Protein AF-A0AA41T2B6-F1 (afdb_monomer)

Radius of gyration: 30.52 Å; Cα contacts (8 Å, |Δi|>4): 66; chains: 1; bounding box: 48×89×80 Å

Foldseek 3Di:
DVVCLQVLDDDQDPPDPPLVSVLVPLCSDNDPVSRDDPVRSCPRPVNVVVDPDPPPCPDPQQDPAQDVVLLVVLVVVVHHSVVCVVCSVVVPPDPSVVSSVVVVVVVVVVVVVPVPPPPDPPDPDDDDDPPPDDDDDDDDDDDDDDDDDDDDDDDDDDDDDDDDDDDDDDD

InterPro domains:
  IPR011009 Protein kinase-like domain superfamily [SSF56112] (4-138)
  IPR030616 Aurora kinase-like [PTHR24350] (2-68)

pLDDT: mean 70.47, std 22.89, range [27.95, 95.38]

Secondary structure (DSSP, 8-state):
-HHHHTTT-----TTS-HHHHHHHHHHT-SSGGGSPPHHHHHTSHHHHTT-S-----S-PPPPSS--HHHHHHHHHTT--HHHHHHHHHHT---HHHHHHHHHHHHHHHHHHT----PPPPTT---PPP--------------------PPPPPP-------PPP------

Solvent-accessible surface area (backbone atoms only — not comparable to full-atom values): 11696 Å² total; per-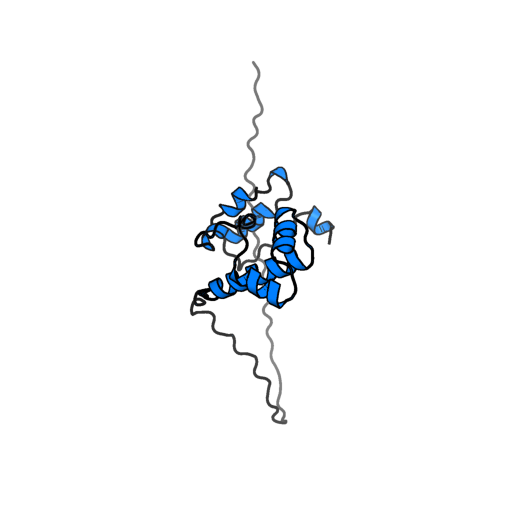residue (Å²): 116,68,76,41,63,81,63,58,70,79,81,82,64,87,86,51,54,73,55,52,49,52,50,53,54,42,66,60,41,83,50,73,89,69,32,67,50,71,72,58,51,59,69,29,71,58,52,48,72,75,48,88,74,67,73,78,71,79,66,75,71,78,67,98,62,83,56,68,70,58,44,52,52,35,45,76,72,72,37,56,61,66,59,27,51,52,26,54,76,70,68,41,82,44,74,51,28,47,51,51,53,52,50,52,50,51,55,54,45,63,70,48,68,74,64,76,72,71,78,74,75,92,79,76,75,80,74,79,73,82,74,80,77,76,86,78,84,88,81,90,83,86,87,90,84,90,86,88,85,82,87,83,85,83,83,85,83,81,82,80,82,77,81,82,85,83,82,87,81,91,132

Mean predicted aligned error: 18.74 Å

Organism: Sciurus carolinensis (NCBI:txid30640)

Structure (mmCIF, N/CA/C/O backbone):
data_AF-A0AA41T2B6-F1
#
_entry.id   AF-A0AA41T2B6-F1
#
loop_
_atom_site.group_PDB
_atom_site.id
_atom_site.type_symbol
_atom_site.label_atom_id
_atom_site.label_alt_id
_atom_site.label_comp_id
_atom_site.label_asym_id
_atom_site.label_entity_id
_atom_site.label_seq_id
_atom_site.pdbx_PDB_ins_code
_atom_site.Cartn_x
_atom_site.Cartn_y
_atom_site.Cartn_z
_atom_site.occupancy
_atom_site.B_iso_or_equiv
_atom_site.auth_seq_id
_atom_site.auth_comp_id
_atom_site.auth_asym_id
_atom_site.auth_atom_id
_atom_site.pdbx_PDB_model_num
ATOM 1 N N . MET A 1 1 ? -29.404 -5.613 7.803 1.00 63.97 1 MET A N 1
ATOM 2 C CA . MET A 1 1 ? -27.988 -5.209 7.970 1.00 63.97 1 MET A CA 1
ATOM 3 C C . MET A 1 1 ? -27.851 -3.856 8.677 1.00 63.97 1 MET A C 1
ATOM 5 O O . MET A 1 1 ? -27.347 -3.821 9.792 1.00 63.97 1 MET A O 1
ATOM 9 N N . VAL A 1 2 ? -28.414 -2.778 8.118 1.00 82.69 2 VAL A N 1
ATOM 10 C CA . VAL A 1 2 ? -28.296 -1.387 8.620 1.00 82.69 2 VAL A CA 1
ATOM 11 C C . VAL A 1 2 ? -28.690 -1.194 10.097 1.00 82.69 2 VAL A C 1
ATOM 13 O O . VAL A 1 2 ? -27.996 -0.504 10.837 1.00 82.69 2 VAL A O 1
ATOM 16 N N . ARG A 1 3 ? -29.743 -1.876 10.579 1.00 83.69 3 ARG A N 1
ATOM 17 C CA . ARG A 1 3 ? -30.206 -1.768 11.982 1.00 83.69 3 ARG A CA 1
ATOM 18 C C . ARG A 1 3 ? -29.175 -2.199 13.036 1.00 83.69 3 ARG A C 1
ATOM 20 O O . ARG A 1 3 ? -29.308 -1.804 14.188 1.00 83.69 3 ARG A O 1
ATOM 27 N N . ARG A 1 4 ? -28.199 -3.047 12.689 1.00 83.81 4 ARG A N 1
ATOM 28 C CA . ARG A 1 4 ? -27.136 -3.470 13.623 1.00 83.81 4 ARG A CA 1
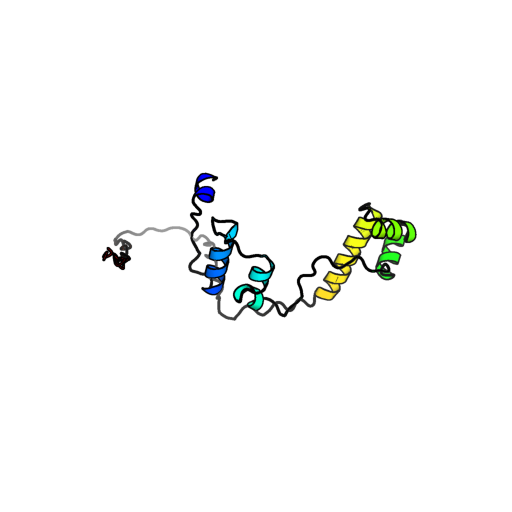ATOM 29 C C . ARG A 1 4 ? -26.015 -2.438 13.705 1.00 83.81 4 ARG A C 1
ATOM 31 O O . ARG A 1 4 ? -25.505 -2.215 14.795 1.00 83.81 4 ARG A O 1
ATOM 38 N N . ILE A 1 5 ? -25.712 -1.799 12.575 1.00 85.88 5 ILE A N 1
ATOM 39 C CA . ILE A 1 5 ? -24.697 -0.749 12.439 1.00 85.88 5 ILE A CA 1
ATOM 40 C C . ILE A 1 5 ? -25.137 0.492 13.216 1.00 85.88 5 ILE A C 1
ATOM 42 O O . ILE A 1 5 ? -24.408 0.941 14.086 1.00 85.88 5 ILE A O 1
ATOM 46 N N . GLN A 1 6 ? -26.382 0.948 13.025 1.00 82.69 6 GLN A N 1
ATOM 47 C CA . GLN A 1 6 ? -26.937 2.085 13.780 1.00 82.69 6 GLN A CA 1
ATOM 48 C C . GLN A 1 6 ? -26.961 1.868 15.300 1.00 82.69 6 GLN A C 1
ATOM 50 O O . GLN A 1 6 ? -26.981 2.826 16.062 1.00 82.69 6 GLN A O 1
ATOM 55 N N . LYS A 1 7 ? -27.008 0.609 15.751 1.00 85.62 7 LYS A N 1
ATOM 56 C CA . LYS A 1 7 ? -27.020 0.259 17.177 1.00 85.62 7 LYS A CA 1
ATOM 57 C C . LYS A 1 7 ? -25.628 -0.042 17.734 1.00 85.62 7 LYS A C 1
ATOM 59 O O . LYS A 1 7 ? -25.534 -0.317 18.925 1.00 85.62 7 LYS A O 1
ATOM 64 N N . GLY A 1 8 ? -24.597 -0.114 16.892 1.00 84.25 8 GLY A N 1
ATOM 65 C CA . GLY A 1 8 ? -23.245 -0.497 17.306 1.00 84.25 8 GLY A CA 1
ATOM 66 C C . GLY A 1 8 ? -23.125 -1.871 17.944 1.00 84.25 8 GLY A C 1
ATOM 67 O O . GLY A 1 8 ? -22.232 -2.100 18.749 1.00 84.25 8 GLY A O 1
ATOM 68 N N . ARG A 1 9 ? -24.044 -2.796 17.644 1.00 86.75 9 ARG A N 1
ATOM 69 C CA . ARG A 1 9 ? -24.082 -4.103 18.314 1.00 86.75 9 ARG A CA 1
ATOM 70 C C . ARG A 1 9 ? -23.215 -5.120 17.581 1.00 86.75 9 ARG A C 1
ATOM 72 O O . ARG A 1 9 ? -23.658 -5.739 16.605 1.00 86.75 9 ARG A O 1
ATOM 79 N N . TYR A 1 10 ? -22.019 -5.336 18.114 1.00 90.25 10 TYR A N 1
ATOM 80 C CA . TYR A 1 10 ? -21.084 -6.388 17.721 1.00 90.25 10 TYR A CA 1
ATOM 81 C C . TYR A 1 10 ? -20.726 -7.277 18.921 1.00 90.25 10 TYR A C 1
ATOM 83 O O . TYR A 1 10 ? -21.021 -6.947 20.067 1.00 90.25 10 TYR A O 1
ATOM 91 N N . HIS A 1 11 ? -20.151 -8.443 18.639 1.00 92.44 11 HIS A N 1
ATOM 92 C CA . HIS A 1 11 ? -19.641 -9.370 19.645 1.00 92.44 11 HIS A CA 1
ATOM 93 C C . HIS A 1 11 ? -18.130 -9.469 19.470 1.00 92.44 11 HIS A C 1
ATOM 95 O O . HIS A 1 11 ? -17.658 -9.659 18.349 1.00 92.44 11 HIS A O 1
ATOM 101 N N . ILE A 1 12 ? -17.384 -9.349 20.562 1.00 91.31 12 ILE A N 1
ATOM 102 C CA . ILE A 1 12 ? -15.927 -9.458 20.548 1.00 91.31 12 ILE A CA 1
ATOM 103 C C . ILE A 1 12 ? -15.558 -10.937 20.691 1.00 91.31 12 ILE A C 1
ATOM 105 O O . ILE A 1 12 ? -16.047 -11.586 21.614 1.00 91.31 12 ILE A O 1
ATOM 109 N N . PRO A 1 13 ? -14.740 -11.514 19.800 1.00 91.44 13 PRO A N 1
ATOM 110 C CA . PRO A 1 13 ? -14.380 -12.920 19.909 1.00 91.44 13 PRO A CA 1
ATOM 111 C C . PRO A 1 13 ? -13.534 -13.216 21.155 1.00 91.44 13 PRO A C 1
ATOM 113 O O . PRO A 1 13 ? -12.532 -12.551 21.402 1.00 91.44 13 PRO A O 1
ATOM 116 N N . ASN A 1 14 ? -13.882 -14.276 21.891 1.00 92.31 14 ASN A N 1
ATOM 117 C CA . ASN A 1 14 ? -13.175 -14.664 23.123 1.00 92.31 14 ASN A CA 1
ATOM 118 C C . ASN A 1 14 ? -11.730 -15.125 22.878 1.00 92.31 14 ASN A C 1
ATOM 120 O O . ASN A 1 14 ? -10.906 -15.069 23.782 1.00 92.31 14 ASN A O 1
ATOM 124 N N . HIS A 1 15 ? -11.424 -15.587 21.664 1.00 93.88 15 HIS A N 1
ATOM 125 C CA . HIS A 1 15 ? -10.079 -16.012 21.277 1.00 93.88 15 HIS A CA 1
ATOM 126 C C . HIS A 1 15 ? -9.147 -14.836 20.946 1.00 93.88 15 HIS A C 1
ATOM 128 O O . HIS A 1 15 ? -7.944 -15.037 20.809 1.00 93.88 15 HIS A O 1
ATOM 134 N N . ALA A 1 16 ? -9.673 -13.615 20.787 1.00 91.12 16 ALA A N 1
ATOM 135 C CA . ALA A 1 16 ? -8.842 -12.445 20.532 1.00 91.12 16 ALA A CA 1
ATOM 136 C C . ALA A 1 16 ? -8.111 -12.031 21.822 1.00 91.12 16 ALA A C 1
ATOM 138 O O . ALA A 1 16 ? -8.740 -11.998 22.883 1.00 91.12 16 ALA A O 1
ATOM 139 N N . PRO A 1 17 ? -6.814 -11.674 21.770 1.00 92.94 17 PRO A N 1
ATOM 140 C CA . PRO A 1 17 ? -6.086 -11.253 22.961 1.00 92.94 17 PRO A CA 1
ATOM 141 C C . PRO A 1 17 ? -6.665 -9.941 23.516 1.00 92.94 17 PRO A C 1
ATOM 143 O O . PRO A 1 17 ? -7.153 -9.117 22.737 1.00 92.94 17 PRO A O 1
ATOM 146 N N . PRO A 1 18 ? -6.565 -9.676 24.832 1.00 94.38 18 PRO A N 1
ATOM 147 C CA . PRO A 1 18 ? -7.191 -8.506 25.457 1.00 94.38 18 PRO A CA 1
ATOM 148 C C . PRO A 1 18 ? -6.838 -7.170 24.790 1.00 94.38 18 PRO A C 1
ATOM 150 O O . PRO A 1 18 ? -7.682 -6.285 24.681 1.00 94.38 18 PRO A O 1
ATOM 153 N N . GLN A 1 19 ? -5.605 -7.024 24.297 1.00 92.00 19 GLN A N 1
ATOM 154 C CA . GLN A 1 19 ? -5.186 -5.811 23.593 1.00 92.00 19 GLN A CA 1
ATOM 155 C C . GLN A 1 19 ? -5.862 -5.666 22.219 1.00 92.00 19 GLN A C 1
ATOM 157 O O . GLN A 1 19 ? -6.267 -4.564 21.863 1.00 92.00 19 GLN A O 1
ATOM 162 N N . ALA A 1 20 ? -6.078 -6.761 21.481 1.00 93.00 20 ALA A N 1
ATOM 163 C CA . ALA A 1 20 ? -6.857 -6.731 20.239 1.00 93.00 20 ALA A CA 1
ATOM 164 C C . ALA A 1 20 ? -8.323 -6.381 20.505 1.00 93.00 20 ALA A C 1
ATOM 166 O O . ALA A 1 20 ? -8.907 -5.570 19.795 1.00 93.00 20 ALA A O 1
ATOM 167 N N . GLN A 1 21 ? -8.912 -6.966 21.553 1.00 94.81 21 GLN A N 1
ATOM 168 C CA . GLN A 1 21 ? -10.294 -6.686 21.944 1.00 94.81 21 GLN A CA 1
ATOM 169 C C . GLN A 1 21 ? -10.500 -5.190 22.216 1.00 94.81 21 GLN A C 1
ATOM 171 O O . GLN A 1 21 ? -11.455 -4.596 21.721 1.00 94.81 21 GLN A O 1
ATOM 176 N N . ARG A 1 22 ? -9.567 -4.566 22.948 1.00 93.25 22 ARG A N 1
ATOM 177 C CA . ARG A 1 22 ? -9.585 -3.124 23.236 1.00 93.25 22 ARG A CA 1
ATOM 178 C C . ARG A 1 22 ? -9.443 -2.273 21.978 1.00 93.25 22 ARG A C 1
ATOM 180 O O . ARG A 1 22 ? -10.175 -1.297 21.840 1.00 93.25 22 ARG A O 1
ATOM 187 N N . LEU A 1 23 ? -8.558 -2.652 21.056 1.00 93.81 23 LEU A N 1
ATOM 188 C CA . LEU A 1 23 ? -8.421 -1.951 19.780 1.00 93.81 23 LEU A CA 1
ATOM 189 C C . LEU A 1 23 ? -9.728 -1.991 18.975 1.00 93.81 23 LEU A C 1
ATOM 191 O O . LEU A 1 23 ? -10.198 -0.950 18.522 1.00 93.81 23 LEU A O 1
ATOM 195 N N . ILE A 1 24 ? -10.343 -3.174 18.857 1.00 94.06 24 ILE A N 1
ATOM 196 C CA . ILE A 1 24 ? -11.619 -3.363 18.151 1.00 94.06 24 ILE A CA 1
ATOM 197 C C . ILE A 1 24 ? -12.717 -2.498 18.783 1.00 94.06 24 ILE A C 1
ATOM 199 O O . ILE A 1 24 ? -13.470 -1.852 18.055 1.00 94.06 24 ILE A O 1
ATOM 203 N N . CYS A 1 25 ? -12.789 -2.436 20.119 1.00 92.06 25 CYS A N 1
ATOM 204 C CA . CYS A 1 25 ? -13.736 -1.563 20.814 1.00 92.06 25 CYS A CA 1
ATOM 205 C C . CYS A 1 25 ? -13.572 -0.096 20.425 1.00 92.06 25 CYS A C 1
ATOM 207 O O . CYS A 1 25 ? -14.558 0.566 20.109 1.00 92.06 25 CYS A O 1
ATOM 209 N N . ASN A 1 26 ? -12.332 0.395 20.448 1.00 91.81 26 ASN A N 1
ATOM 210 C CA . ASN A 1 26 ? -12.032 1.797 20.187 1.00 91.81 26 ASN A CA 1
ATOM 211 C C . ASN A 1 26 ? -12.340 2.169 18.728 1.00 91.81 26 ASN A C 1
ATOM 213 O O . ASN A 1 26 ? -12.953 3.205 18.481 1.00 91.81 26 ASN A O 1
ATOM 217 N N . MET A 1 27 ? -11.979 1.310 17.768 1.00 93.31 27 MET A N 1
ATOM 218 C CA . MET A 1 27 ? -12.238 1.542 16.339 1.00 93.31 27 MET A CA 1
ATOM 219 C C . MET A 1 27 ? -13.725 1.484 15.974 1.00 93.31 27 MET A C 1
ATOM 221 O O . MET A 1 27 ? -14.167 2.192 15.076 1.00 93.31 27 MET A O 1
ATOM 225 N N . LEU A 1 28 ? -14.509 0.641 16.652 1.00 91.69 28 LEU A N 1
ATOM 226 C CA . LEU A 1 28 ? -15.941 0.469 16.386 1.00 91.69 28 LEU A CA 1
ATOM 227 C C . LEU A 1 28 ? -16.818 1.321 17.317 1.00 91.69 28 LEU A C 1
ATOM 229 O O . LEU A 1 28 ? -17.942 0.933 17.658 1.00 91.69 28 LEU A O 1
ATOM 233 N N . THR A 1 29 ? -16.308 2.482 17.728 1.00 89.69 29 THR A N 1
ATOM 234 C CA . THR A 1 29 ? -17.058 3.461 18.520 1.00 89.69 29 THR A CA 1
ATOM 235 C C . THR A 1 29 ? -18.149 4.109 17.664 1.00 89.69 29 THR A C 1
ATOM 237 O O . THR A 1 29 ? -17.936 4.435 16.501 1.00 89.69 29 THR A O 1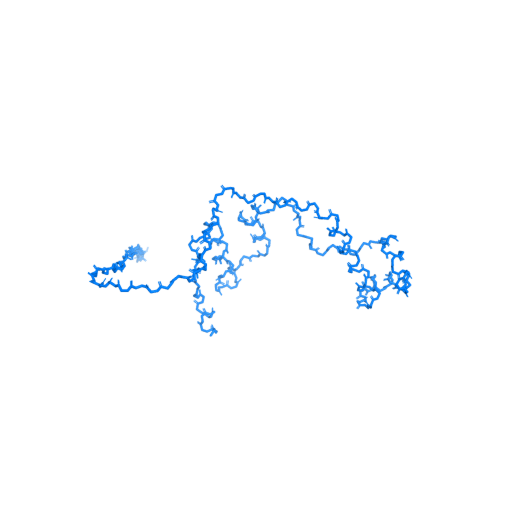
ATOM 240 N N . MET A 1 30 ? -19.351 4.279 18.226 1.00 87.75 30 MET A N 1
ATOM 241 C CA . MET A 1 30 ? -20.491 4.867 17.500 1.00 87.75 30 MET A CA 1
ATOM 242 C C . MET A 1 30 ? -20.341 6.363 17.245 1.00 87.75 30 MET A C 1
ATOM 244 O O . MET A 1 30 ? -20.869 6.876 16.262 1.00 87.75 30 MET A O 1
ATOM 248 N N . ASP A 1 31 ? -19.660 7.054 18.153 1.00 88.06 31 ASP A N 1
ATOM 249 C CA . ASP A 1 31 ? -19.361 8.469 18.017 1.00 88.06 31 ASP A CA 1
ATOM 250 C C . ASP A 1 31 ? -18.086 8.644 17.175 1.00 88.06 31 ASP A C 1
ATOM 252 O O . ASP A 1 31 ? -17.009 8.233 17.623 1.00 88.06 31 ASP A O 1
ATOM 256 N N . PRO A 1 32 ? -18.168 9.256 15.980 1.00 86.69 32 PRO A N 1
ATOM 257 C CA . PRO A 1 32 ? -16.999 9.483 15.140 1.00 86.69 32 PRO A CA 1
ATOM 258 C C . PRO A 1 32 ? -15.958 10.397 15.801 1.00 86.69 32 PRO A C 1
ATOM 260 O O . PRO A 1 32 ? -14.780 10.265 15.488 1.00 86.69 32 PRO A O 1
ATOM 263 N N . MET A 1 33 ? -16.349 11.270 16.741 1.00 90.00 33 MET A N 1
ATOM 264 C CA . MET A 1 33 ? -15.411 12.144 17.465 1.00 90.00 33 MET A CA 1
ATOM 265 C C . MET A 1 33 ? -14.585 11.397 18.517 1.00 90.00 33 MET A C 1
ATOM 267 O O . MET A 1 33 ? -13.565 11.905 18.974 1.00 90.00 33 MET A O 1
ATOM 271 N N . GLN A 1 34 ? -15.033 10.205 18.915 1.00 88.38 34 GLN A N 1
ATOM 272 C CA . GLN A 1 34 ? -14.327 9.323 19.847 1.00 88.38 34 GLN A CA 1
ATOM 273 C C . GLN A 1 34 ? -13.571 8.201 19.125 1.00 88.38 34 GLN A C 1
ATOM 275 O O . GLN A 1 34 ? -12.860 7.429 19.768 1.00 88.38 34 GLN A O 1
ATOM 280 N N . CYS A 1 35 ? -13.725 8.097 17.801 1.00 93.50 35 CYS A N 1
ATOM 281 C CA . CYS A 1 35 ? -12.963 7.157 16.995 1.00 93.50 35 CYS A CA 1
ATOM 282 C C . CYS A 1 35 ? -11.484 7.584 16.991 1.00 93.50 35 CYS A C 1
ATOM 284 O O . CYS A 1 35 ? -11.196 8.759 16.741 1.00 93.50 35 CYS A O 1
ATOM 286 N N . PRO A 1 36 ? -10.540 6.674 17.283 1.00 92.31 36 PRO A N 1
ATOM 287 C CA . PRO A 1 36 ? -9.125 7.015 17.299 1.00 92.31 36 PRO A CA 1
ATOM 288 C C . PRO A 1 36 ? -8.637 7.428 15.907 1.00 92.31 36 PRO A C 1
ATOM 290 O O . PRO A 1 36 ? -9.084 6.894 14.889 1.00 92.31 36 PRO A O 1
ATOM 293 N N . THR A 1 37 ? -7.680 8.353 15.863 1.00 93.81 37 THR A N 1
ATOM 294 C CA . THR A 1 37 ? -6.998 8.710 14.613 1.00 93.81 37 THR A CA 1
ATOM 295 C C . THR A 1 37 ? -6.115 7.561 14.132 1.00 93.81 37 THR A C 1
ATOM 297 O O . THR A 1 37 ? -5.740 6.675 14.903 1.00 93.81 37 THR A O 1
ATOM 300 N N . VAL A 1 38 ? -5.733 7.591 12.852 1.00 92.25 38 VAL A N 1
ATOM 301 C CA . VAL A 1 38 ? -4.797 6.606 12.289 1.00 92.25 38 VAL A CA 1
ATOM 302 C C . VAL A 1 38 ? -3.501 6.570 13.103 1.00 92.25 38 VAL A C 1
ATOM 304 O O . VAL A 1 38 ? -3.077 5.497 13.511 1.00 92.25 38 VAL A O 1
ATOM 307 N N . GLU A 1 39 ? -2.933 7.726 13.452 1.00 90.44 39 GLU A N 1
ATOM 308 C CA . GLU A 1 39 ? -1.727 7.820 14.288 1.00 90.44 39 GLU A CA 1
ATOM 309 C C . GLU A 1 39 ? -1.893 7.124 15.650 1.00 90.44 39 GLU A C 1
ATOM 311 O O . GLU A 1 39 ? -1.007 6.392 16.092 1.00 90.44 39 GLU A O 1
ATOM 316 N N . GLN A 1 40 ? -3.048 7.296 16.301 1.00 92.81 40 GLN A N 1
ATOM 317 C CA . GLN A 1 40 ? -3.355 6.640 17.575 1.00 92.81 40 GLN A CA 1
ATOM 318 C C . GLN A 1 40 ? -3.532 5.123 17.423 1.00 92.81 40 GLN A C 1
ATOM 320 O O . GLN A 1 40 ? -3.158 4.369 18.323 1.00 92.81 40 GLN A O 1
ATOM 325 N N . ILE A 1 41 ? -4.094 4.666 16.300 1.00 92.56 41 ILE A N 1
ATOM 326 C CA . ILE A 1 41 ? -4.223 3.239 15.976 1.00 92.56 41 ILE A CA 1
ATOM 327 C C . ILE A 1 41 ? -2.840 2.624 15.746 1.00 92.56 41 ILE A C 1
ATOM 329 O O . ILE A 1 41 ? -2.548 1.575 16.319 1.00 92.56 41 ILE A O 1
ATOM 333 N N . LEU A 1 42 ? -1.983 3.280 14.960 1.00 89.81 42 LEU A N 1
ATOM 334 C CA . LEU A 1 42 ? -0.633 2.800 14.649 1.00 89.81 42 LEU A CA 1
ATOM 335 C C . LEU A 1 42 ? 0.243 2.682 15.901 1.00 89.81 42 LEU A C 1
ATOM 337 O O . LEU A 1 42 ? 1.011 1.737 16.034 1.00 89.81 42 LEU A O 1
ATOM 341 N N . GLN A 1 43 ? 0.066 3.581 16.871 1.00 89.25 43 GLN A N 1
ATOM 342 C CA . GLN A 1 43 ? 0.771 3.531 18.156 1.00 89.25 43 GLN A CA 1
ATOM 343 C C . GLN A 1 43 ? 0.162 2.536 19.162 1.00 89.25 43 GLN A C 1
ATOM 345 O O . GLN A 1 43 ? 0.677 2.380 20.273 1.00 89.25 43 GLN A O 1
ATOM 350 N N . HIS A 1 44 ? -0.941 1.856 18.828 1.00 91.62 44 HIS A N 1
ATOM 351 C CA . HIS A 1 44 ? -1.608 0.959 19.765 1.00 91.62 44 HIS A CA 1
ATOM 352 C C . HIS A 1 44 ? -0.727 -0.271 20.075 1.00 91.62 44 HIS A C 1
ATOM 354 O O . HIS A 1 44 ? -0.226 -0.908 19.146 1.00 91.62 44 HIS A O 1
ATOM 360 N N . PRO A 1 45 ? -0.594 -0.705 21.348 1.00 88.88 45 PRO A N 1
ATOM 361 C CA . PRO A 1 45 ? 0.315 -1.792 21.734 1.00 88.88 45 PRO A CA 1
ATOM 362 C C . PRO A 1 45 ? 0.115 -3.104 20.970 1.00 88.88 45 PRO A C 1
ATOM 364 O O . PRO A 1 45 ? 1.074 -3.823 20.719 1.00 88.88 45 PRO A O 1
ATOM 367 N N . TRP A 1 46 ? -1.129 -3.419 20.593 1.00 89.88 46 TRP A N 1
ATOM 368 C CA . TRP A 1 46 ? -1.422 -4.606 19.781 1.00 89.88 46 TRP A CA 1
ATOM 369 C C . TRP A 1 46 ? -0.905 -4.501 18.337 1.00 89.88 46 TRP A C 1
ATOM 371 O O . TRP A 1 46 ? -0.488 -5.509 17.781 1.00 89.88 46 TRP A O 1
ATOM 381 N N . VAL A 1 47 ? -0.917 -3.301 17.748 1.00 89.75 47 VAL A N 1
ATOM 382 C CA . VAL A 1 47 ? -0.422 -3.050 16.382 1.00 89.75 47 VAL A CA 1
ATOM 383 C C . VAL A 1 47 ? 1.105 -3.063 16.383 1.00 89.75 47 VAL A C 1
ATOM 385 O O . VAL A 1 47 ? 1.720 -3.831 15.651 1.00 89.75 47 VAL A O 1
ATOM 388 N N . MET A 1 48 ? 1.707 -2.330 17.321 1.00 87.19 48 MET A N 1
ATOM 389 C CA . MET A 1 48 ? 3.159 -2.266 17.523 1.00 87.19 48 MET A CA 1
ATOM 390 C C . MET A 1 48 ? 3.804 -3.638 17.792 1.00 87.19 48 MET A C 1
ATOM 392 O O . MET A 1 48 ? 4.972 -3.845 17.481 1.00 87.19 48 MET A O 1
ATOM 396 N N . GLN A 1 49 ? 3.069 -4.597 18.369 1.00 81.69 49 GLN A N 1
ATOM 397 C CA . GLN A 1 49 ? 3.592 -5.937 18.670 1.00 81.69 49 GLN A CA 1
ATOM 398 C C . GLN A 1 49 ? 3.859 -6.785 17.409 1.00 81.69 49 GLN A C 1
ATOM 400 O O . GLN A 1 49 ? 4.628 -7.747 17.473 1.00 81.69 49 GLN A O 1
ATOM 405 N N . GLY A 1 50 ? 3.219 -6.456 16.283 1.00 66.38 50 GLY A N 1
ATOM 406 C CA . GLY A 1 50 ? 3.345 -7.187 15.020 1.00 66.38 50 GLY A CA 1
ATOM 407 C C . GLY A 1 50 ? 4.461 -6.689 14.101 1.00 66.38 50 GLY A C 1
ATOM 408 O O . GLY A 1 50 ? 4.798 -7.383 13.143 1.00 66.38 50 GLY A O 1
ATOM 409 N N . GLU A 1 51 ? 5.044 -5.525 14.383 1.00 58.56 51 GLU A N 1
ATOM 410 C CA . GLU A 1 51 ? 5.932 -4.832 13.456 1.00 58.56 51 GLU A CA 1
ATOM 411 C C . GLU A 1 51 ? 7.331 -4.676 14.064 1.00 58.56 51 GLU A C 1
ATOM 413 O O . GLU A 1 51 ? 7.553 -3.927 15.013 1.00 58.56 51 GLU A O 1
ATOM 418 N N . GLU A 1 52 ? 8.316 -5.353 13.472 1.00 56.31 52 GLU A N 1
ATOM 419 C CA . GLU A 1 52 ? 9.693 -4.857 13.482 1.00 56.31 52 GLU A CA 1
ATOM 420 C C . GLU A 1 52 ? 9.705 -3.654 12.539 1.00 56.31 52 GLU A C 1
ATOM 422 O O . GLU A 1 52 ? 10.049 -3.796 11.374 1.00 56.31 52 GLU A O 1
ATOM 427 N N . THR A 1 53 ? 9.135 -2.543 13.021 1.00 49.62 53 THR A N 1
ATOM 428 C CA . THR A 1 53 ? 8.977 -1.226 12.388 1.00 49.62 53 THR A CA 1
ATOM 429 C C . THR A 1 53 ? 9.455 -1.170 10.934 1.00 49.62 53 THR A C 1
ATOM 431 O O . THR A 1 53 ? 10.504 -0.596 10.639 1.00 49.62 53 THR A O 1
ATOM 434 N N . SER A 1 54 ? 8.688 -1.742 10.005 1.00 52.44 54 SER A N 1
ATOM 435 C CA . SER A 1 54 ? 8.678 -1.164 8.673 1.00 52.44 54 SER A CA 1
ATOM 436 C C . SER A 1 54 ? 7.750 0.023 8.834 1.00 52.44 54 SER A C 1
ATOM 438 O O . SER A 1 54 ? 6.581 -0.197 9.146 1.00 52.44 54 SER A O 1
ATOM 440 N N . PRO A 1 55 ? 8.222 1.270 8.688 1.00 48.09 55 PRO A N 1
ATOM 441 C CA . PRO A 1 55 ? 7.285 2.364 8.563 1.00 48.09 55 PRO A CA 1
ATOM 442 C C . PRO A 1 55 ? 6.324 1.959 7.452 1.00 48.09 55 PRO A C 1
ATOM 444 O O . PRO A 1 55 ? 6.756 1.455 6.407 1.00 48.09 55 PRO A O 1
ATOM 447 N N . HIS A 1 56 ? 5.028 2.078 7.723 1.00 52.69 56 HIS A N 1
ATOM 448 C CA . HIS A 1 56 ? 4.035 2.033 6.672 1.00 52.69 56 HIS A CA 1
ATOM 449 C C . HIS A 1 56 ? 4.550 2.979 5.594 1.00 52.69 56 HIS A C 1
ATOM 451 O O . HIS A 1 56 ? 4.778 4.159 5.859 1.00 52.69 56 HIS A O 1
ATOM 457 N N . GLN A 1 57 ? 4.897 2.421 4.434 1.00 52.47 57 GLN A N 1
ATOM 458 C CA . GLN A 1 57 ? 5.331 3.208 3.296 1.00 52.47 57 GLN A CA 1
ATOM 459 C C . GLN A 1 57 ? 4.087 3.941 2.815 1.00 52.47 57 GLN A C 1
ATOM 461 O O . GLN A 1 57 ? 3.383 3.478 1.919 1.00 52.47 57 GLN A O 1
ATOM 466 N N . ASP A 1 58 ? 3.772 5.043 3.489 1.00 55.66 58 ASP A N 1
ATOM 467 C CA . ASP A 1 58 ? 2.827 6.042 3.040 1.00 55.66 58 ASP A CA 1
ATOM 468 C C . ASP A 1 58 ? 3.381 6.571 1.726 1.00 55.66 58 ASP A C 1
ATOM 470 O O . ASP A 1 58 ? 4.181 7.496 1.703 1.00 55.66 58 ASP A O 1
ATOM 474 N N . SER A 1 59 ? 2.994 5.902 0.639 1.00 56.41 59 SER A N 1
ATOM 475 C CA . SER A 1 59 ? 3.378 6.206 -0.735 1.00 56.41 59 SER A CA 1
ATOM 476 C C . SER A 1 59 ? 4.886 6.414 -0.890 1.00 56.41 59 SER A C 1
ATOM 478 O O . SER A 1 59 ? 5.363 7.544 -0.813 1.00 56.41 59 SER A O 1
ATOM 480 N N . GLU A 1 60 ? 5.643 5.342 -1.160 1.00 62.94 60 GLU A N 1
ATOM 481 C CA . GLU A 1 60 ? 7.017 5.524 -1.642 1.00 62.94 60 GLU A CA 1
ATOM 482 C C . GLU A 1 60 ? 6.984 6.527 -2.804 1.00 62.94 60 GLU A C 1
ATOM 484 O O . GLU A 1 60 ? 6.309 6.273 -3.813 1.00 62.94 60 GLU A O 1
ATOM 489 N N . PRO A 1 61 ? 7.632 7.697 -2.659 1.00 64.75 61 PRO A N 1
ATOM 490 C CA . PRO A 1 61 ? 7.652 8.672 -3.725 1.00 64.75 61 PRO A CA 1
ATOM 491 C C . PRO A 1 61 ? 8.299 8.007 -4.932 1.00 64.75 61 PRO A C 1
ATOM 493 O O . PRO A 1 61 ? 9.316 7.320 -4.807 1.00 64.75 61 PRO A O 1
ATOM 496 N N . LEU A 1 62 ? 7.696 8.205 -6.103 1.00 65.00 62 LEU A N 1
ATOM 497 C CA . LEU A 1 62 ? 8.206 7.627 -7.335 1.00 65.00 62 LEU A CA 1
ATOM 498 C C . LEU A 1 62 ? 9.703 7.957 -7.462 1.00 65.00 62 LEU A C 1
ATOM 500 O O . LEU A 1 62 ? 10.086 9.121 -7.276 1.00 65.00 62 LEU A O 1
ATOM 504 N N . PRO A 1 63 ? 10.572 6.959 -7.702 1.00 64.25 63 PRO A N 1
ATOM 505 C CA . PRO A 1 63 ? 12.006 7.177 -7.650 1.00 64.25 63 PRO A CA 1
ATOM 506 C C . PRO A 1 63 ? 12.406 8.265 -8.647 1.00 64.25 63 PRO A C 1
ATOM 508 O O . PRO A 1 63 ? 11.958 8.286 -9.791 1.00 64.25 63 PRO A O 1
ATOM 511 N N . LYS A 1 64 ? 13.294 9.170 -8.215 1.00 69.44 64 LYS A N 1
ATOM 512 C CA . LYS A 1 64 ? 13.766 10.312 -9.025 1.00 69.44 64 LYS A CA 1
ATOM 513 C C . LYS A 1 64 ? 14.446 9.899 -10.335 1.00 69.44 64 LYS A C 1
ATOM 515 O O . LYS A 1 64 ? 14.724 10.764 -11.161 1.00 69.44 64 LYS A O 1
ATOM 520 N N . ARG A 1 65 ? 14.795 8.620 -10.488 1.00 75.81 65 ARG A N 1
ATOM 521 C CA . ARG A 1 65 ? 15.324 8.022 -11.714 1.00 75.81 65 ARG A CA 1
ATOM 522 C C . ARG A 1 65 ? 14.766 6.606 -11.857 1.00 75.81 65 ARG A C 1
ATOM 524 O O . ARG A 1 65 ? 14.721 5.903 -10.844 1.00 75.81 65 ARG A O 1
ATOM 531 N N . PRO A 1 66 ? 14.368 6.191 -13.069 1.00 82.44 66 PRO A N 1
ATOM 532 C CA . PRO A 1 66 ? 13.889 4.841 -13.299 1.00 82.44 66 PRO A CA 1
ATOM 533 C C . PRO A 1 66 ? 15.036 3.833 -13.158 1.00 82.44 66 PRO A C 1
ATOM 535 O O . PRO A 1 66 ? 16.189 4.143 -13.472 1.00 82.44 66 PRO A O 1
ATOM 538 N N . ASP A 1 67 ? 14.729 2.635 -12.662 1.00 88.56 67 ASP A N 1
ATOM 539 C CA . ASP A 1 67 ? 15.722 1.568 -12.511 1.00 88.56 67 ASP A CA 1
ATOM 540 C C . ASP A 1 67 ? 16.211 1.108 -13.899 1.00 88.56 67 ASP A C 1
ATOM 542 O O . ASP A 1 67 ? 15.377 0.799 -14.760 1.00 88.56 67 ASP A O 1
ATOM 546 N N . PRO A 1 68 ? 17.530 1.045 -14.157 1.00 90.44 68 PRO A N 1
ATOM 547 C CA . PRO A 1 68 ? 18.058 0.659 -15.466 1.00 90.44 68 PRO A CA 1
ATOM 548 C C . PRO A 1 68 ? 17.672 -0.771 -15.871 1.00 90.44 68 PRO A C 1
ATOM 550 O O . PRO A 1 68 ? 17.505 -1.039 -17.057 1.00 90.44 68 PRO A O 1
ATOM 553 N N . THR A 1 69 ? 17.474 -1.672 -14.907 1.00 91.94 69 THR A N 1
ATOM 554 C CA . THR A 1 69 ? 17.058 -3.065 -15.132 1.00 91.94 69 THR A CA 1
ATOM 555 C C . THR A 1 69 ? 15.624 -3.125 -15.647 1.00 91.94 69 THR A C 1
ATOM 557 O O . THR A 1 69 ? 15.341 -3.798 -16.635 1.00 91.94 69 THR A O 1
ATOM 560 N N . ILE A 1 70 ? 14.719 -2.377 -15.007 1.00 93.69 70 ILE A N 1
ATOM 561 C CA . ILE A 1 70 ? 13.314 -2.278 -15.430 1.00 93.69 70 ILE A CA 1
ATOM 562 C C . ILE A 1 70 ? 13.226 -1.564 -16.777 1.00 93.69 70 ILE A C 1
ATOM 564 O O . ILE A 1 70 ? 12.458 -1.960 -17.644 1.00 93.69 70 ILE A O 1
ATOM 568 N N . THR A 1 71 ? 14.045 -0.530 -16.960 1.00 93.31 71 THR A N 1
ATOM 569 C CA . THR A 1 71 ? 14.100 0.248 -18.199 1.00 93.31 71 THR A CA 1
ATOM 570 C C . THR A 1 71 ? 14.546 -0.609 -19.386 1.00 93.31 71 THR A C 1
ATOM 572 O O . THR A 1 71 ? 13.973 -0.494 -20.465 1.00 93.31 71 THR A O 1
ATOM 575 N N . ALA A 1 72 ? 15.522 -1.501 -19.191 1.00 93.50 72 ALA A N 1
ATOM 576 C CA . ALA A 1 72 ? 15.926 -2.464 -20.214 1.00 93.50 72 ALA A CA 1
ATOM 577 C C . ALA A 1 72 ? 14.794 -3.452 -20.544 1.00 93.50 72 ALA A C 1
ATOM 579 O O . ALA A 1 72 ? 14.483 -3.655 -21.712 1.00 93.50 72 ALA A O 1
ATOM 580 N N . ALA A 1 73 ? 14.116 -3.991 -19.524 1.00 94.06 73 ALA A N 1
ATOM 581 C CA . ALA A 1 73 ? 12.983 -4.895 -19.727 1.00 94.06 73 ALA A CA 1
ATOM 582 C C . ALA A 1 73 ? 11.805 -4.219 -20.455 1.00 94.06 73 ALA A C 1
ATOM 584 O O . ALA A 1 73 ? 11.157 -4.838 -21.292 1.00 94.06 73 ALA A O 1
ATOM 585 N N . LEU A 1 74 ? 11.539 -2.944 -20.170 1.00 94.44 74 LEU A N 1
ATOM 586 C CA . LEU A 1 74 ? 10.532 -2.155 -20.882 1.00 94.44 74 LEU A CA 1
ATOM 587 C C . LEU A 1 74 ? 10.874 -1.970 -22.357 1.00 94.44 74 LEU A C 1
ATOM 589 O O . LEU A 1 74 ? 9.985 -2.087 -23.197 1.00 94.44 74 LEU A O 1
ATOM 593 N N . LEU A 1 75 ? 12.149 -1.724 -22.667 1.00 95.38 75 LEU A N 1
ATOM 594 C CA . LEU A 1 75 ? 12.610 -1.612 -24.046 1.00 95.38 75 LEU A CA 1
ATOM 595 C C . LEU A 1 75 ? 12.394 -2.929 -24.805 1.00 95.38 75 LEU A C 1
ATOM 597 O O . LEU A 1 75 ? 11.893 -2.905 -25.927 1.00 95.38 75 LEU A O 1
ATOM 601 N N . ASP A 1 76 ? 12.685 -4.069 -24.170 1.00 95.38 76 ASP A N 1
ATOM 602 C CA . ASP A 1 76 ? 12.421 -5.401 -24.735 1.00 95.38 76 ASP A CA 1
ATOM 603 C C . ASP A 1 76 ? 10.916 -5.661 -24.953 1.00 95.38 76 ASP A C 1
ATOM 605 O O . ASP A 1 76 ? 10.533 -6.383 -25.874 1.00 95.38 76 ASP A O 1
ATOM 609 N N . MET A 1 77 ? 10.052 -5.046 -24.137 1.00 93.50 77 MET A N 1
ATOM 610 C CA . MET A 1 77 ? 8.590 -5.083 -24.284 1.00 93.50 77 MET A CA 1
ATOM 611 C C . MET A 1 77 ? 8.047 -4.062 -25.300 1.00 93.50 77 MET A C 1
ATOM 613 O O . MET A 1 77 ? 6.852 -4.068 -25.587 1.00 93.50 77 MET A O 1
ATOM 617 N N . GLY A 1 78 ? 8.903 -3.211 -25.876 1.00 95.00 78 GLY A N 1
ATOM 618 C CA . GLY A 1 78 ? 8.522 -2.207 -26.871 1.00 95.00 78 GLY A CA 1
ATOM 619 C C . GLY A 1 78 ? 8.072 -0.861 -26.296 1.00 95.00 78 GLY A C 1
ATOM 620 O O . GLY A 1 78 ? 7.535 -0.041 -27.040 1.00 95.00 78 GLY A O 1
ATOM 621 N N . HIS A 1 79 ? 8.294 -0.607 -25.004 1.00 94.94 79 HIS A N 1
ATOM 622 C CA . HIS A 1 79 ? 8.040 0.694 -24.386 1.00 94.94 79 HIS A CA 1
ATOM 623 C C . HIS A 1 79 ? 9.277 1.589 -24.458 1.00 94.94 79 HIS A C 1
ATOM 625 O O . HIS A 1 79 ? 10.381 1.180 -24.092 1.00 94.94 79 HIS A O 1
ATOM 631 N N . ASP A 1 80 ? 9.090 2.842 -24.878 1.00 94.06 80 ASP A N 1
ATOM 632 C CA . ASP A 1 80 ? 10.168 3.825 -24.883 1.00 94.06 80 ASP A CA 1
ATOM 633 C C . ASP A 1 80 ? 10.501 4.284 -23.444 1.00 94.06 80 ASP A C 1
ATOM 635 O O . ASP A 1 80 ? 9.615 4.740 -22.705 1.00 94.06 80 ASP A O 1
ATOM 639 N N . PRO A 1 81 ? 11.774 4.198 -23.012 1.00 89.94 81 PRO A N 1
ATOM 640 C CA . PRO A 1 81 ? 12.211 4.642 -21.690 1.00 89.94 81 PRO A CA 1
ATOM 641 C C . PRO A 1 81 ? 11.892 6.101 -21.362 1.00 89.94 81 PRO A C 1
ATOM 643 O O . PRO A 1 81 ? 11.587 6.427 -20.211 1.00 89.94 81 PRO A O 1
ATOM 646 N N . TYR A 1 82 ? 11.998 6.993 -22.350 1.00 91.88 82 TYR A N 1
ATOM 647 C CA . TYR A 1 82 ? 11.795 8.422 -22.147 1.00 91.88 82 TYR A CA 1
ATOM 648 C C . TYR A 1 82 ? 10.308 8.743 -21.989 1.00 91.88 82 TYR A C 1
ATOM 650 O O . TYR A 1 82 ? 9.936 9.471 -21.067 1.00 91.88 82 TYR A O 1
ATOM 658 N N . GLU A 1 83 ? 9.454 8.152 -22.823 1.00 91.62 83 GLU A N 1
ATOM 659 C CA . GLU A 1 83 ? 8.002 8.245 -22.690 1.00 91.62 83 GLU A CA 1
ATOM 660 C C . GLU A 1 83 ? 7.530 7.660 -21.359 1.00 91.62 83 GLU A C 1
ATOM 662 O O . GLU A 1 83 ? 6.764 8.309 -20.646 1.00 91.62 83 GLU A O 1
ATOM 667 N N . THR A 1 84 ? 8.063 6.499 -20.965 1.00 92.62 84 THR A N 1
ATOM 668 C CA . THR A 1 84 ? 7.755 5.886 -19.668 1.00 92.62 84 THR A CA 1
ATOM 669 C C . THR A 1 84 ? 8.112 6.832 -18.523 1.00 92.62 84 THR A C 1
ATOM 671 O O . THR A 1 84 ? 7.293 7.085 -17.643 1.00 92.62 84 THR A O 1
ATOM 674 N N . TRP A 1 85 ? 9.311 7.422 -18.543 1.00 91.06 85 TRP A N 1
ATOM 675 C CA . TRP A 1 85 ? 9.732 8.410 -17.548 1.00 91.06 85 TRP A CA 1
ATOM 676 C C . TRP A 1 85 ? 8.829 9.652 -17.521 1.00 91.06 85 TRP A C 1
ATOM 678 O O . TRP A 1 85 ? 8.452 10.132 -16.446 1.00 91.06 85 TRP A O 1
ATOM 688 N N . ALA A 1 86 ? 8.455 10.175 -18.688 1.00 91.62 86 ALA A N 1
ATOM 689 C CA . ALA A 1 86 ? 7.542 11.306 -18.791 1.00 91.62 86 ALA A CA 1
ATOM 690 C C . ALA A 1 86 ? 6.16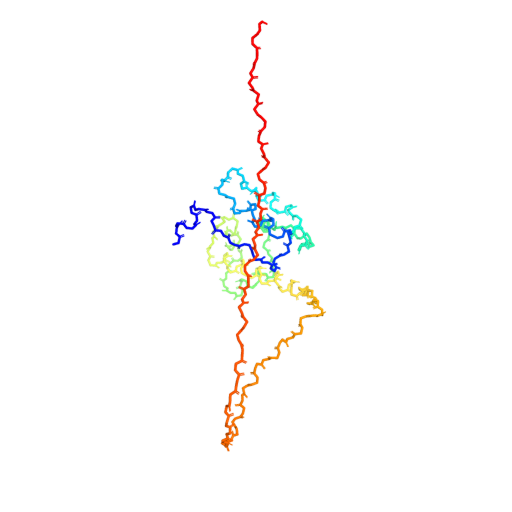0 10.961 -18.212 1.00 91.62 86 ALA A C 1
ATOM 692 O O . ALA A 1 86 ? 5.598 11.752 -1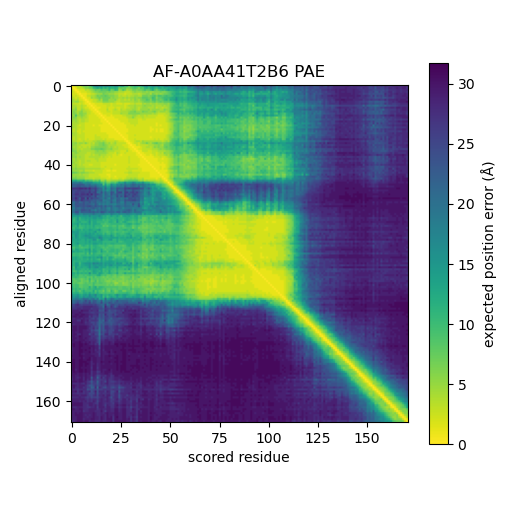7.456 1.00 91.62 86 ALA A O 1
ATOM 693 N N . SER A 1 87 ? 5.626 9.773 -18.501 1.00 93.00 87 SER A N 1
ATOM 694 C CA . SER A 1 87 ? 4.347 9.302 -17.957 1.00 93.00 87 SER A CA 1
ATOM 695 C C . SER A 1 87 ? 4.394 9.105 -16.446 1.00 93.00 87 SER A C 1
ATOM 697 O O . SER A 1 87 ? 3.516 9.592 -15.737 1.00 93.00 87 SER A O 1
ATOM 699 N N . LEU A 1 88 ? 5.475 8.522 -15.935 1.00 90.75 88 LEU A N 1
ATOM 700 C CA . LEU A 1 88 ? 5.734 8.368 -14.506 1.00 90.75 88 LEU A CA 1
ATOM 701 C C . LEU A 1 88 ? 5.773 9.720 -13.775 1.00 90.75 88 LEU A C 1
ATOM 703 O O . LEU A 1 88 ? 5.061 9.923 -12.794 1.00 90.75 88 LEU A O 1
ATOM 707 N N . THR A 1 89 ? 6.556 10.677 -14.274 1.00 89.88 89 THR A N 1
ATOM 708 C CA . THR A 1 89 ? 6.699 12.007 -13.648 1.00 89.88 89 THR A CA 1
ATOM 709 C C . THR A 1 89 ? 5.458 12.884 -13.763 1.00 89.88 89 THR A C 1
ATOM 711 O O . THR A 1 89 ? 5.202 13.697 -12.876 1.00 89.88 89 THR A O 1
ATOM 714 N N . SER A 1 90 ? 4.675 12.723 -14.829 1.00 89.31 90 SER A N 1
ATOM 715 C CA . SER A 1 90 ? 3.407 13.437 -15.017 1.00 89.31 90 SER A CA 1
ATOM 716 C C . SER A 1 90 ? 2.213 12.756 -14.337 1.00 89.31 90 SER A C 1
ATOM 718 O O . SER A 1 90 ? 1.121 13.321 -14.337 1.00 89.31 90 SER A O 1
ATOM 720 N N . GLY A 1 91 ? 2.399 11.567 -13.750 1.00 86.94 91 GLY A N 1
ATOM 721 C CA . GLY A 1 91 ? 1.322 10.787 -13.135 1.00 86.94 91 GLY A CA 1
ATOM 722 C C . GLY A 1 91 ? 0.316 10.230 -14.147 1.00 86.94 91 GLY A C 1
ATOM 723 O O . GLY A 1 91 ? -0.839 9.982 -13.800 1.00 86.94 91 GLY A O 1
ATOM 724 N N . ARG A 1 92 ? 0.724 10.056 -15.410 1.00 90.75 92 ARG A N 1
ATOM 725 C CA . ARG A 1 92 ? -0.080 9.374 -16.428 1.00 90.75 92 ARG A CA 1
ATOM 726 C C . ARG A 1 92 ? 0.076 7.871 -16.237 1.00 90.75 92 ARG A C 1
ATOM 728 O O . ARG A 1 92 ? 1.127 7.313 -16.523 1.00 90.75 92 ARG A O 1
ATOM 735 N N . PHE A 1 93 ? -0.980 7.223 -15.762 1.00 88.56 93 PHE A N 1
ATOM 736 C CA . PHE A 1 93 ? -1.040 5.769 -15.590 1.00 88.56 93 PHE A CA 1
ATOM 737 C C . PHE A 1 93 ? -1.434 5.074 -16.901 1.00 88.56 93 PHE A C 1
ATOM 739 O O . PHE A 1 93 ? -2.465 4.410 -16.981 1.00 88.56 93 PHE A O 1
ATOM 746 N N . ASP A 1 94 ? -0.646 5.306 -17.948 1.00 94.25 94 ASP A N 1
ATOM 747 C CA . ASP A 1 94 ? -0.759 4.600 -19.223 1.00 94.25 94 ASP A CA 1
ATOM 748 C C . ASP A 1 94 ? -0.103 3.211 -19.158 1.00 94.25 94 ASP A C 1
ATOM 750 O O . ASP A 1 94 ? 0.414 2.796 -18.120 1.00 94.25 94 ASP A O 1
ATOM 754 N N . ASP A 1 95 ? -0.153 2.471 -20.265 1.00 95.06 95 ASP A N 1
ATOM 755 C CA . ASP A 1 95 ? 0.353 1.097 -20.344 1.00 95.06 95 ASP A CA 1
ATOM 756 C C . ASP A 1 95 ? 1.856 0.999 -20.018 1.00 95.06 95 ASP A C 1
ATOM 758 O O . ASP A 1 95 ? 2.287 0.102 -19.291 1.00 95.06 95 ASP A O 1
ATOM 762 N N . ALA A 1 96 ? 2.647 1.983 -20.459 1.00 91.94 96 ALA A N 1
ATOM 763 C CA . ALA A 1 96 ? 4.077 2.062 -20.171 1.00 91.94 96 ALA A CA 1
ATOM 764 C C . ALA A 1 96 ? 4.350 2.292 -18.672 1.00 91.94 96 ALA A C 1
ATOM 766 O O . ALA A 1 96 ? 5.136 1.564 -18.057 1.00 91.94 96 ALA A O 1
ATOM 767 N N . ALA A 1 97 ? 3.667 3.261 -18.049 1.00 93.38 97 ALA A N 1
ATOM 768 C CA . ALA A 1 97 ? 3.797 3.524 -16.617 1.00 93.38 97 ALA A CA 1
ATOM 769 C C . ALA A 1 97 ? 3.269 2.362 -15.759 1.00 93.38 97 ALA A C 1
ATOM 771 O O . ALA A 1 97 ? 3.884 2.010 -14.750 1.00 93.38 97 ALA A O 1
ATOM 772 N N . ALA A 1 98 ? 2.159 1.737 -16.161 1.00 94.31 98 ALA A N 1
ATOM 773 C CA . ALA A 1 98 ? 1.603 0.573 -15.480 1.00 94.31 98 ALA A CA 1
ATOM 774 C C . ALA A 1 98 ? 2.588 -0.603 -15.507 1.00 94.31 98 ALA A C 1
ATOM 776 O O . ALA A 1 98 ? 2.891 -1.178 -14.458 1.00 94.31 98 ALA A O 1
ATOM 777 N N . THR A 1 99 ? 3.147 -0.908 -16.680 1.00 95.12 99 THR A N 1
ATOM 778 C CA . THR A 1 99 ? 4.138 -1.976 -16.853 1.00 95.12 99 THR A CA 1
ATOM 779 C C . THR A 1 99 ? 5.385 -1.717 -16.008 1.00 95.12 99 THR A C 1
ATOM 781 O O . THR A 1 99 ? 5.831 -2.614 -15.288 1.00 95.12 99 THR A O 1
ATOM 784 N N . TYR A 1 100 ? 5.894 -0.478 -15.987 1.00 93.88 100 TYR A N 1
ATOM 785 C CA . TYR A 1 100 ? 7.014 -0.095 -15.122 1.00 93.88 100 TYR A CA 1
ATOM 786 C C . TYR A 1 100 ? 6.735 -0.394 -13.641 1.00 93.88 100 TYR A C 1
ATOM 788 O O . TYR A 1 100 ? 7.544 -1.041 -12.974 1.00 93.88 100 TYR A O 1
ATOM 796 N N . LEU A 1 101 ? 5.591 0.062 -13.118 1.00 92.44 101 LEU A N 1
ATOM 797 C CA . LEU A 1 101 ? 5.239 -0.091 -11.701 1.00 92.44 101 LEU A CA 1
ATOM 798 C C . LEU A 1 101 ? 5.051 -1.564 -11.313 1.00 92.44 101 LEU A C 1
ATOM 800 O O . LEU A 1 101 ? 5.454 -1.975 -10.223 1.00 92.44 101 LEU A O 1
ATOM 804 N N . ILE A 1 102 ? 4.489 -2.378 -12.212 1.00 93.38 102 ILE A N 1
ATOM 805 C CA . ILE A 1 102 ? 4.346 -3.824 -12.008 1.00 93.38 102 ILE A CA 1
ATOM 806 C C . ILE A 1 102 ? 5.723 -4.490 -11.911 1.00 93.38 102 ILE A C 1
ATOM 808 O O . ILE A 1 102 ? 5.970 -5.244 -10.967 1.00 93.38 102 ILE A O 1
ATOM 812 N N . LEU A 1 103 ? 6.637 -4.190 -12.838 1.00 92.94 103 LEU A N 1
ATOM 813 C CA . LEU A 1 103 ? 7.999 -4.732 -12.824 1.00 92.94 103 LEU A CA 1
ATOM 814 C C . LEU A 1 103 ? 8.778 -4.277 -11.584 1.00 92.94 103 LEU A C 1
ATOM 816 O O . LEU A 1 103 ? 9.448 -5.085 -10.938 1.00 92.94 103 LEU A O 1
ATOM 820 N N . GLN A 1 104 ? 8.632 -3.009 -11.191 1.00 91.06 104 GLN A N 1
ATOM 821 C CA . GLN A 1 104 ? 9.223 -2.467 -9.968 1.00 91.06 104 GLN A CA 1
ATOM 822 C C . GLN A 1 104 ? 8.750 -3.228 -8.730 1.00 91.06 104 GLN A C 1
ATOM 824 O O . GLN A 1 104 ? 9.559 -3.636 -7.889 1.00 91.06 104 GLN A O 1
ATOM 829 N N . HIS A 1 105 ? 7.441 -3.460 -8.633 1.00 89.00 105 HIS A N 1
ATOM 830 C CA . HIS A 1 105 ? 6.867 -4.219 -7.538 1.00 89.00 105 HIS A CA 1
ATOM 831 C C . HIS A 1 105 ? 7.402 -5.657 -7.512 1.00 89.00 105 HIS A C 1
ATOM 833 O O . HIS A 1 105 ? 7.832 -6.123 -6.456 1.00 89.00 105 HIS A O 1
ATOM 839 N N . GLN A 1 106 ? 7.456 -6.342 -8.656 1.00 89.94 106 GLN A N 1
ATOM 840 C CA . GLN A 1 106 ? 7.981 -7.707 -8.751 1.00 89.94 106 GLN A CA 1
ATOM 841 C C . GLN A 1 106 ? 9.447 -7.802 -8.311 1.00 89.94 106 GLN A C 1
ATOM 843 O O . GLN A 1 106 ? 9.776 -8.671 -7.505 1.00 89.94 106 GLN A O 1
ATOM 848 N N . LEU A 1 107 ? 10.313 -6.883 -8.749 1.00 86.25 107 LEU A N 1
ATOM 849 C CA . LEU A 1 107 ? 11.717 -6.862 -8.320 1.00 86.25 107 LEU A CA 1
ATOM 850 C C . LEU A 1 107 ? 11.851 -6.648 -6.806 1.00 86.25 107 LEU A C 1
ATOM 852 O O . LEU A 1 107 ? 12.612 -7.357 -6.144 1.00 86.25 107 LEU A O 1
ATOM 856 N N . SER A 1 108 ? 11.061 -5.735 -6.230 1.00 80.81 108 SER A N 1
ATOM 857 C CA . SER A 1 108 ? 11.042 -5.536 -4.774 1.00 80.81 108 SER A CA 1
ATOM 858 C C . SER A 1 108 ? 10.535 -6.770 -4.015 1.00 80.81 108 SER A C 1
ATOM 860 O O . SER A 1 108 ? 11.030 -7.078 -2.932 1.00 80.81 108 SER A O 1
ATOM 862 N N . GLN A 1 109 ? 9.582 -7.519 -4.582 1.00 74.81 109 GLN A N 1
ATOM 863 C CA . GLN A 1 109 ? 9.069 -8.747 -3.980 1.00 74.81 109 GLN A CA 1
ATOM 864 C C . GLN A 1 109 ? 10.071 -9.898 -4.052 1.00 74.81 109 GLN A C 1
ATOM 866 O O . GLN A 1 109 ? 10.210 -10.628 -3.076 1.00 74.81 109 GLN A O 1
ATOM 871 N N . VAL A 1 110 ? 10.815 -10.033 -5.153 1.00 64.69 110 VAL A N 1
ATOM 872 C CA . VAL A 1 110 ? 11.905 -11.015 -5.258 1.00 64.69 110 VAL A CA 1
ATOM 873 C C . VAL A 1 110 ? 12.985 -10.729 -4.206 1.00 64.69 110 VAL A C 1
ATOM 875 O O . VAL A 1 110 ? 13.447 -11.659 -3.547 1.00 64.69 110 VAL A O 1
ATOM 878 N N . ALA A 1 111 ? 13.301 -9.456 -3.936 1.00 58.94 111 ALA A N 1
ATOM 879 C CA . ALA A 1 111 ? 14.173 -9.073 -2.819 1.00 58.94 111 ALA A CA 1
ATOM 880 C C . ALA A 1 111 ? 13.552 -9.376 -1.435 1.00 58.94 111 ALA A C 1
ATOM 882 O O . ALA A 1 111 ? 14.255 -9.760 -0.500 1.00 58.94 111 ALA A O 1
ATOM 883 N N . ARG A 1 112 ? 12.225 -9.256 -1.302 1.00 53.44 112 ARG A N 1
ATOM 884 C CA . ARG A 1 112 ? 11.459 -9.589 -0.086 1.00 53.44 112 ARG A CA 1
ATOM 885 C C . ARG A 1 112 ? 11.126 -11.075 0.059 1.00 53.44 112 ARG A C 1
ATOM 887 O O . ARG A 1 112 ? 10.567 -11.450 1.085 1.00 53.44 112 ARG A O 1
ATOM 894 N N . CYS A 1 113 ? 11.489 -11.934 -0.896 1.00 48.75 113 CYS A N 1
ATOM 895 C CA . CYS A 1 113 ? 11.238 -13.377 -0.820 1.00 48.75 113 CYS A CA 1
ATOM 896 C C . CYS A 1 113 ? 12.065 -14.066 0.290 1.00 48.75 113 CYS A C 1
ATOM 898 O O . CYS A 1 113 ? 11.846 -15.233 0.603 1.00 48.75 113 CYS A O 1
ATOM 900 N N . VAL A 1 114 ? 12.927 -13.310 0.982 1.00 42.94 114 VAL A N 1
ATOM 901 C CA . VAL A 1 114 ? 13.444 -13.620 2.326 1.00 42.94 114 VAL A CA 1
ATOM 902 C C . VAL A 1 114 ? 12.437 -13.199 3.413 1.00 42.94 114 VAL A C 1
ATOM 904 O O . VAL A 1 114 ? 12.811 -12.714 4.483 1.00 42.94 114 VAL A O 1
ATOM 907 N N . PHE A 1 115 ? 11.132 -13.369 3.172 1.00 43.50 115 PHE A N 1
ATOM 908 C CA . PHE A 1 115 ? 10.136 -13.244 4.226 1.00 43.50 115 PHE A CA 1
ATOM 909 C C . PHE A 1 115 ? 10.348 -14.443 5.144 1.00 43.50 115 PHE A C 1
ATOM 911 O O . PHE A 1 115 ? 9.885 -15.552 4.877 1.00 43.50 115 PHE A O 1
ATOM 918 N N . LYS A 1 116 ? 11.126 -14.225 6.210 1.00 48.81 116 LYS A N 1
ATOM 919 C CA . LYS A 1 116 ? 11.213 -15.117 7.360 1.00 48.81 116 LYS A CA 1
ATOM 920 C C . LYS A 1 116 ? 9.802 -15.243 7.918 1.00 48.81 116 LYS A C 1
ATOM 922 O O . LYS A 1 116 ? 9.405 -14.485 8.801 1.00 48.81 116 LYS A O 1
ATOM 927 N N . GLY A 1 117 ? 9.040 -16.198 7.392 1.00 38.34 117 GLY A N 1
ATOM 928 C CA . GLY A 1 117 ? 7.900 -16.746 8.095 1.00 38.34 117 GLY A CA 1
ATOM 929 C C . GLY A 1 117 ? 8.408 -17.088 9.485 1.00 38.34 117 GLY A C 1
ATOM 930 O O . GLY A 1 117 ? 9.314 -17.912 9.633 1.00 38.34 117 GLY A O 1
ATOM 931 N N . ARG A 1 118 ? 7.917 -16.381 10.507 1.00 45.66 118 ARG A N 1
ATOM 932 C CA . ARG A 1 118 ? 8.171 -16.824 11.872 1.00 45.66 118 ARG A CA 1
ATOM 933 C C . ARG A 1 118 ? 7.666 -18.266 11.949 1.00 45.66 118 ARG A C 1
ATOM 935 O O . ARG A 1 118 ? 6.569 -18.528 11.447 1.00 45.66 118 ARG A O 1
ATOM 942 N N . PRO A 1 119 ? 8.431 -19.189 12.552 1.00 40.75 119 PRO A N 1
ATOM 943 C CA . PRO A 1 119 ? 7.904 -20.497 12.877 1.00 40.75 119 PRO A CA 1
ATOM 944 C C . PRO A 1 119 ? 6.614 -20.282 13.657 1.00 40.75 119 PRO A C 1
ATOM 946 O O . PRO A 1 119 ? 6.584 -19.528 14.635 1.00 40.75 119 PRO A O 1
ATOM 949 N N . PHE A 1 120 ? 5.543 -20.909 13.188 1.00 42.09 120 PHE A N 1
ATOM 950 C CA . PHE A 1 120 ? 4.345 -21.076 13.985 1.00 42.09 120 PHE A CA 1
ATOM 951 C C . PHE A 1 120 ? 4.778 -21.658 15.345 1.00 42.09 120 PHE A C 1
ATOM 953 O O . PHE A 1 120 ? 5.628 -22.557 15.355 1.00 42.09 120 PHE A O 1
ATOM 960 N N . PRO A 1 121 ? 4.292 -21.146 16.490 1.00 52.66 121 PRO A N 1
ATOM 961 C CA . PRO A 1 121 ? 4.661 -21.715 17.778 1.00 52.66 121 PRO A CA 1
ATOM 962 C C . PRO A 1 121 ? 4.313 -23.214 17.772 1.00 52.66 121 PRO A C 1
ATOM 964 O O . PRO A 1 121 ? 3.193 -23.5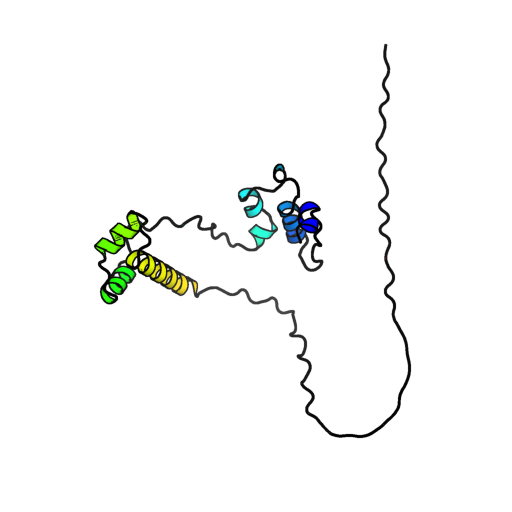67 17.389 1.00 52.66 121 PRO A O 1
ATOM 967 N N . PRO A 1 122 ? 5.245 -24.109 18.145 1.00 46.25 122 PRO A N 1
ATOM 968 C CA . PRO A 1 122 ? 4.954 -25.533 18.210 1.00 46.25 122 PRO A CA 1
ATOM 969 C C . PRO A 1 122 ? 3.908 -25.739 19.305 1.00 46.25 122 PRO A C 1
ATOM 971 O O . PRO A 1 122 ? 4.182 -25.506 20.480 1.00 46.25 122 PRO A O 1
ATOM 974 N N . GLY A 1 123 ? 2.685 -26.104 18.922 1.00 48.19 123 GLY A N 1
ATOM 975 C CA . GLY A 1 123 ? 1.628 -26.334 19.905 1.00 48.19 123 GLY A CA 1
ATOM 976 C C . GLY A 1 123 ? 0.192 -26.375 19.398 1.00 48.19 123 GLY A C 1
ATOM 977 O O . GLY A 1 123 ? -0.686 -26.705 20.187 1.00 48.19 123 GLY A O 1
ATOM 978 N N . ILE A 1 124 ? -0.084 -26.091 18.122 1.00 48.25 124 ILE A N 1
ATOM 979 C CA . ILE A 1 124 ? -1.381 -26.464 17.541 1.00 48.25 124 ILE A CA 1
ATOM 980 C C . ILE A 1 124 ? -1.166 -27.743 16.747 1.00 48.25 124 ILE A C 1
ATOM 982 O O . ILE A 1 124 ? -0.820 -27.714 15.569 1.00 48.25 124 ILE A O 1
ATOM 986 N N . GLU A 1 125 ? -1.321 -28.861 17.451 1.00 40.78 125 GLU A N 1
ATOM 987 C CA . GLU A 1 125 ? -1.525 -30.169 16.840 1.00 40.78 125 GLU A CA 1
ATOM 988 C C . GLU A 1 125 ? -2.603 -30.044 15.749 1.00 40.78 125 GLU A C 1
ATOM 990 O O . GLU A 1 125 ? -3.693 -29.521 16.026 1.00 40.78 125 GLU A O 1
ATOM 995 N N . PRO A 1 126 ? -2.338 -30.489 14.509 1.00 39.06 126 PRO A N 1
ATOM 996 C CA . PRO A 1 126 ? -3.389 -30.631 13.524 1.00 39.06 126 PRO A CA 1
ATOM 997 C C . PRO A 1 126 ? -4.388 -31.649 14.070 1.00 39.06 126 PRO A C 1
ATOM 999 O O . PRO A 1 126 ? -4.091 -32.832 14.219 1.00 39.06 126 PRO A O 1
ATOM 1002 N N . HIS A 1 127 ? -5.586 -31.165 14.393 1.00 45.56 127 HIS A N 1
ATOM 1003 C CA . HIS A 1 127 ? -6.722 -32.010 14.730 1.00 45.56 127 HIS A CA 1
ATOM 1004 C C . HIS A 1 127 ? -6.828 -33.106 13.654 1.00 45.56 127 HIS A C 1
ATOM 1006 O O . HIS A 1 127 ? -6.837 -32.756 12.467 1.00 45.56 127 HIS A O 1
ATOM 1012 N N . PRO A 1 128 ? -6.870 -34.406 14.011 1.00 41.47 128 PRO A N 1
ATOM 1013 C CA . PRO A 1 128 ? -6.935 -35.453 13.009 1.00 41.47 128 PRO A CA 1
ATOM 1014 C C . PRO A 1 128 ? -8.168 -35.225 12.144 1.00 41.47 128 PRO A C 1
ATOM 1016 O O . PRO A 1 128 ? -9.297 -35.137 12.631 1.00 41.47 128 PRO A O 1
ATOM 1019 N N . THR A 1 129 ? -7.917 -35.095 10.846 1.00 39.62 129 THR A N 1
ATOM 1020 C CA . THR A 1 129 ? -8.923 -35.150 9.794 1.00 39.62 129 THR A CA 1
ATOM 1021 C C . THR A 1 129 ? -9.811 -36.366 10.071 1.00 39.62 129 THR A C 1
ATOM 1023 O O . THR A 1 129 ? -9.260 -37.446 10.313 1.00 39.62 129 THR A O 1
ATOM 1026 N N . PRO A 1 130 ? -11.152 -36.245 10.083 1.00 41.41 130 PRO A N 1
ATOM 1027 C CA . PRO A 1 130 ? -12.000 -37.416 10.221 1.00 41.41 130 PRO A CA 1
ATOM 1028 C C . PRO A 1 130 ? -11.671 -38.345 9.057 1.00 41.41 130 PRO A C 1
ATOM 1030 O O . PRO A 1 130 ? -11.831 -37.982 7.892 1.00 41.41 130 PRO A O 1
ATOM 1033 N N . GLN A 1 131 ? -11.113 -39.507 9.390 1.00 42.97 131 GLN A N 1
ATOM 1034 C CA . GLN A 1 131 ? -10.769 -40.531 8.423 1.00 42.97 131 GLN A CA 1
ATOM 1035 C C . GLN A 1 131 ? -12.040 -40.862 7.645 1.00 42.97 131 GLN A C 1
ATOM 1037 O O . GLN A 1 131 ? -13.030 -41.314 8.222 1.00 42.97 131 GLN A O 1
ATOM 1042 N N . THR A 1 132 ? -12.020 -40.588 6.340 1.00 36.78 132 THR A N 1
ATOM 1043 C CA . THR A 1 132 ? -13.003 -41.106 5.396 1.00 36.78 132 THR A CA 1
ATOM 1044 C C . THR A 1 132 ? -13.033 -42.616 5.577 1.00 36.78 132 THR A C 1
ATOM 1046 O O . THR A 1 132 ? -12.079 -43.312 5.234 1.00 36.78 132 THR A O 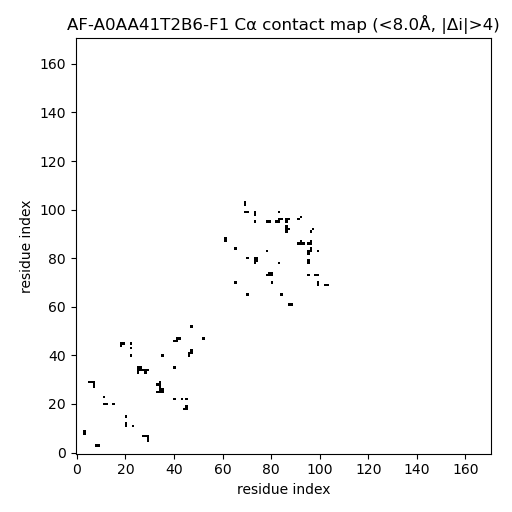1
ATOM 1049 N N . LEU A 1 133 ? -14.115 -43.087 6.195 1.00 40.34 133 LEU A N 1
ATOM 1050 C CA . LEU A 1 133 ? -14.412 -44.486 6.444 1.00 40.34 133 LEU A CA 1
ATOM 1051 C C . LEU A 1 133 ? -14.313 -45.261 5.128 1.00 40.34 133 LEU A C 1
ATOM 1053 O O . LEU A 1 133 ? -15.182 -45.157 4.262 1.00 40.34 133 LEU A O 1
ATOM 1057 N N . LEU A 1 134 ? -13.245 -46.049 4.996 1.00 42.97 134 LEU A N 1
ATOM 1058 C CA . LEU A 1 134 ? -13.223 -47.183 4.086 1.00 42.97 134 LEU A CA 1
ATOM 1059 C C . LEU A 1 134 ? -14.352 -48.118 4.516 1.00 42.97 134 LEU A C 1
ATOM 1061 O O . LEU A 1 134 ? -14.384 -48.600 5.648 1.00 42.97 134 LEU A O 1
ATOM 1065 N N . MET A 1 135 ? -15.306 -48.316 3.612 1.00 33.34 135 MET A N 1
ATOM 1066 C CA . MET A 1 135 ? -16.416 -49.232 3.812 1.00 33.34 135 MET A CA 1
ATOM 1067 C C . MET A 1 135 ? -15.893 -50.639 4.121 1.00 33.34 135 MET A C 1
ATOM 1069 O O . MET A 1 135 ? -15.093 -51.189 3.368 1.00 33.34 135 MET A O 1
ATOM 1073 N N . ALA A 1 136 ? -16.435 -51.245 5.172 1.00 40.66 136 ALA A N 1
ATOM 1074 C CA . ALA A 1 136 ? -16.546 -52.692 5.296 1.00 40.66 136 ALA A CA 1
ATOM 1075 C C . ALA A 1 136 ? -18.010 -53.035 5.643 1.00 40.66 136 ALA A C 1
ATOM 1077 O O . ALA A 1 136 ? -18.670 -52.243 6.323 1.00 40.66 136 ALA A O 1
ATOM 1078 N N . PRO A 1 137 ? -18.559 -54.148 5.123 1.00 37.56 137 PRO A N 1
ATOM 1079 C CA . PRO A 1 137 ? -19.996 -54.395 5.114 1.00 37.56 137 PRO A CA 1
ATOM 1080 C C . PRO A 1 137 ? -20.523 -54.998 6.425 1.00 37.56 137 PRO A C 1
ATOM 1082 O O . PRO A 1 137 ? -19.811 -55.708 7.125 1.00 37.56 137 P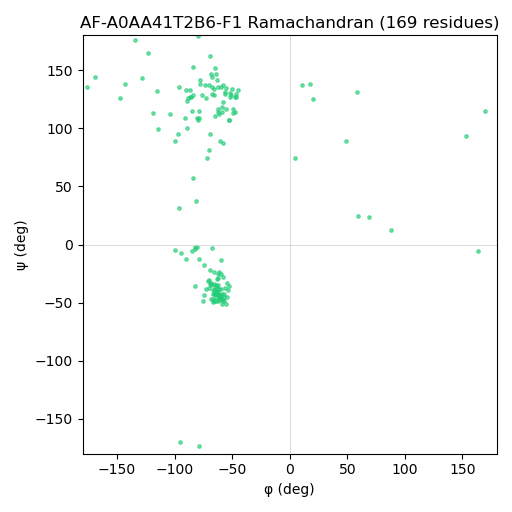RO A O 1
ATOM 1085 N N . SER A 1 138 ? -21.808 -54.713 6.677 1.00 34.56 138 SER A N 1
ATOM 1086 C CA . SER A 1 138 ? -22.808 -55.403 7.514 1.00 34.56 138 SER A CA 1
ATOM 1087 C C . SER A 1 138 ? -22.343 -56.362 8.616 1.00 34.56 138 SER A C 1
ATOM 1089 O O . SER A 1 138 ? -21.830 -57.440 8.322 1.00 34.56 138 SER A O 1
ATOM 1091 N N . SER A 1 139 ? -22.803 -56.118 9.851 1.00 37.28 139 SER A N 1
ATOM 1092 C CA . SER A 1 139 ? -23.933 -56.863 10.452 1.00 37.28 139 SER A CA 1
ATOM 1093 C C . SER A 1 139 ? -24.321 -56.323 11.842 1.00 37.28 139 SER A C 1
ATOM 1095 O O . SER A 1 139 ? -23.461 -56.033 12.659 1.00 37.28 139 SER A O 1
ATOM 1097 N N . GLN A 1 140 ? -25.639 -56.185 12.028 1.00 32.03 140 GLN A N 1
ATOM 1098 C CA . GLN A 1 140 ? -26.494 -56.195 13.233 1.00 32.03 140 GLN A CA 1
ATOM 1099 C C . GLN A 1 140 ? -25.917 -55.992 14.652 1.00 32.03 140 GLN A C 1
ATOM 1101 O O . GLN A 1 140 ? -24.994 -56.683 15.064 1.00 32.03 140 GLN A O 1
ATOM 1106 N N . GLY A 1 141 ? -26.643 -55.202 15.462 1.00 29.62 141 GLY A N 1
ATOM 1107 C CA . GLY A 1 141 ? -26.697 -55.394 16.920 1.00 29.62 141 GLY A CA 1
ATOM 1108 C C . GLY A 1 141 ? -26.990 -54.143 17.759 1.00 29.62 141 GLY A C 1
ATOM 1109 O O . GLY A 1 141 ? -26.064 -53.439 18.123 1.00 29.62 141 GLY A O 1
ATOM 1110 N N . GLU A 1 142 ? -28.275 -53.933 18.071 1.00 27.95 142 GLU A N 1
ATOM 1111 C CA . GLU A 1 142 ? -28.844 -53.423 19.342 1.00 27.95 142 GLU A CA 1
ATOM 1112 C C . GLU A 1 142 ? -28.466 -52.045 19.960 1.00 27.95 142 GLU A C 1
ATOM 1114 O O . GLU A 1 142 ? -27.314 -51.685 20.170 1.00 27.95 142 GLU A O 1
ATOM 1119 N N . ALA A 1 143 ? -29.513 -51.293 20.332 1.00 35.53 143 ALA A N 1
ATOM 1120 C CA . ALA A 1 143 ? -29.519 -50.085 21.182 1.00 35.53 143 ALA A CA 1
ATOM 1121 C C . ALA A 1 143 ? -29.835 -50.469 22.660 1.00 35.53 143 ALA A C 1
ATOM 1123 O O . ALA A 1 143 ? -29.992 -51.664 22.905 1.00 35.53 143 ALA A O 1
ATOM 1124 N N . PRO A 1 144 ? -30.103 -49.557 23.636 1.00 52.34 144 PRO A N 1
ATOM 1125 C CA . PRO A 1 144 ? -29.901 -48.095 23.751 1.00 52.34 144 PRO A CA 1
ATOM 1126 C C . PRO A 1 144 ? -29.286 -47.649 25.120 1.00 52.34 144 PRO A C 1
ATOM 1128 O O . PRO A 1 144 ? -29.157 -48.461 26.026 1.00 52.34 144 PRO A O 1
ATOM 1131 N N . ALA A 1 145 ? -28.983 -46.347 25.315 1.00 37.41 145 ALA A N 1
ATOM 1132 C CA . ALA A 1 145 ? -29.375 -45.546 26.508 1.00 37.41 145 ALA A CA 1
ATOM 1133 C C . ALA A 1 145 ? -28.687 -44.155 26.590 1.00 37.41 145 ALA A C 1
ATOM 1135 O O . ALA A 1 145 ? -27.481 -44.034 26.770 1.00 37.41 145 ALA A O 1
ATOM 1136 N N . SER A 1 146 ? -29.529 -43.121 26.479 1.00 38.84 146 SER A N 1
ATOM 1137 C CA . SER A 1 146 ? -29.564 -41.806 27.158 1.00 38.84 146 SER A CA 1
ATOM 1138 C C . SER A 1 146 ? -28.393 -41.307 28.031 1.00 38.84 146 SER A C 1
ATOM 1140 O O . SER A 1 146 ? -27.998 -41.995 28.962 1.00 38.84 146 SER A O 1
ATOM 1142 N N . LEU A 1 147 ? -28.039 -40.015 27.887 1.00 47.03 147 LEU A N 1
ATOM 1143 C CA . LEU A 1 147 ? -28.372 -38.923 28.838 1.00 47.03 147 LEU A CA 1
ATOM 1144 C C . LEU A 1 147 ? -28.056 -37.522 28.233 1.00 47.03 147 LEU A C 1
ATOM 1146 O O . LEU A 1 147 ? -27.064 -37.389 27.516 1.00 47.03 147 LEU A O 1
ATO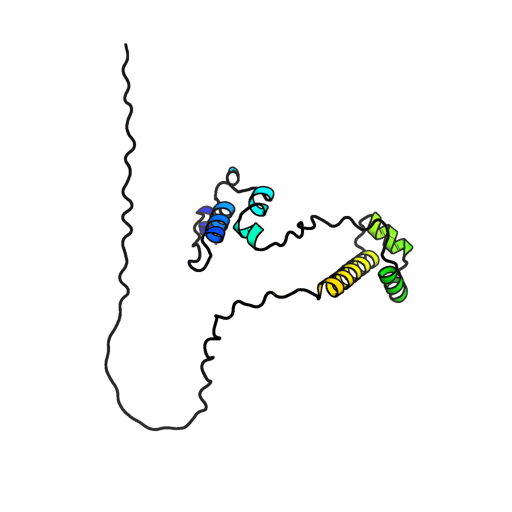M 1150 N N . PRO A 1 148 ? -28.859 -36.468 28.506 1.00 41.31 148 PRO A N 1
ATOM 1151 C CA . PRO A 1 148 ? -28.646 -35.116 27.983 1.00 41.31 148 PRO A CA 1
ATOM 1152 C C . PRO A 1 148 ? -27.894 -34.212 28.980 1.00 41.31 148 PRO A C 1
ATOM 1154 O O . PRO A 1 148 ? -28.255 -34.147 30.153 1.00 41.31 148 PRO A O 1
ATOM 1157 N N . PHE A 1 149 ? -26.909 -33.440 28.511 1.00 33.22 149 PHE A N 1
ATOM 1158 C CA . PHE A 1 149 ? -26.327 -32.335 29.284 1.00 33.22 149 PHE A CA 1
ATOM 1159 C C . PHE A 1 149 ? -26.842 -30.990 28.762 1.00 33.22 149 PHE A C 1
ATOM 1161 O O . PHE A 1 149 ? -26.539 -30.562 27.651 1.00 33.22 149 PHE A O 1
ATOM 1168 N N . THR A 1 150 ? -27.640 -30.321 29.590 1.00 46.19 150 THR A N 1
ATOM 1169 C CA . THR A 1 150 ? -28.070 -28.927 29.429 1.00 46.19 150 THR A CA 1
ATOM 1170 C C . THR A 1 150 ? -26.950 -27.964 29.845 1.00 46.19 150 THR A C 1
ATOM 1172 O O . THR A 1 150 ? -26.365 -28.181 30.909 1.00 46.19 150 THR A O 1
ATOM 1175 N N . PRO A 1 151 ? -26.685 -26.856 29.128 1.00 40.59 151 PRO A N 1
ATOM 1176 C CA . PRO A 1 151 ? -25.853 -25.784 29.662 1.00 40.59 151 PRO A CA 1
ATOM 1177 C C . PRO A 1 151 ? -26.690 -24.798 30.494 1.00 40.59 151 PRO A C 1
ATOM 1179 O O . PRO A 1 151 ? -27.701 -24.263 30.041 1.00 40.59 151 PRO A O 1
ATOM 1182 N N . SER A 1 152 ? -26.241 -24.568 31.727 1.00 44.81 152 SER A N 1
ATOM 1183 C CA . SER A 1 152 ? -26.786 -23.590 32.676 1.00 44.81 152 SER A CA 1
ATOM 1184 C C . SER A 1 152 ? -26.324 -22.158 32.332 1.00 44.81 152 SER A C 1
ATOM 1186 O O . SER A 1 152 ? -25.164 -21.989 31.946 1.00 44.81 152 SER A O 1
ATOM 1188 N N . PRO A 1 153 ? -27.163 -21.112 32.472 1.00 44.53 153 PRO A N 1
ATOM 1189 C CA . PRO A 1 153 ? -26.759 -19.723 32.262 1.00 44.53 153 PRO A CA 1
ATOM 1190 C C . PRO A 1 153 ? -26.228 -19.086 33.559 1.00 44.53 153 PRO A C 1
ATOM 1192 O O . PRO A 1 153 ? -26.933 -19.007 34.564 1.00 44.53 153 PRO A O 1
ATOM 1195 N N . CYS A 1 154 ? -24.997 -18.571 33.537 1.00 38.31 154 CYS A N 1
ATOM 1196 C CA . CYS A 1 154 ? -24.460 -17.770 34.640 1.00 38.31 154 CYS A CA 1
ATOM 1197 C C . CYS A 1 154 ? -25.058 -16.345 34.623 1.00 38.31 154 CYS A C 1
ATOM 1199 O O . CYS A 1 154 ? -24.982 -15.677 33.588 1.00 38.31 154 CYS A O 1
ATOM 1201 N N . PRO A 1 155 ? -25.603 -15.830 35.741 1.00 45.53 155 PRO A N 1
ATOM 1202 C CA . PRO A 1 155 ? -26.055 -14.446 35.840 1.00 45.53 155 PRO A CA 1
ATOM 1203 C C . PRO A 1 155 ? -24.888 -13.510 36.195 1.00 45.53 155 PRO A C 1
ATOM 1205 O O . PRO A 1 155 ? -24.186 -13.723 37.181 1.00 45.53 155 PRO A O 1
ATOM 1208 N N . VAL A 1 156 ? -24.701 -12.432 35.429 1.00 46.06 156 VAL A N 1
ATOM 1209 C CA . VAL A 1 156 ? -23.836 -11.310 35.831 1.00 46.06 156 VAL A CA 1
ATOM 1210 C C . VAL A 1 156 ? -24.692 -10.287 36.572 1.00 46.06 156 VAL A C 1
ATOM 1212 O O . VAL A 1 156 ? -25.529 -9.604 35.985 1.00 46.06 156 VAL A O 1
ATOM 1215 N N . ASN A 1 157 ? -24.476 -10.200 37.881 1.00 37.44 157 ASN A N 1
ATOM 1216 C CA . ASN A 1 157 ? -25.019 -9.166 38.749 1.00 37.44 157 ASN A CA 1
ATOM 1217 C C . ASN A 1 157 ? -24.183 -7.885 38.574 1.00 37.44 157 ASN A C 1
ATOM 1219 O O . ASN A 1 157 ? -23.026 -7.843 38.989 1.00 37.44 157 ASN A O 1
ATOM 1223 N N . MET A 1 158 ? -24.742 -6.853 37.939 1.00 45.19 158 MET A N 1
ATOM 1224 C CA . MET A 1 158 ? -24.118 -5.530 37.860 1.00 45.19 158 MET A CA 1
ATOM 1225 C C . MET A 1 158 ? -24.721 -4.650 38.961 1.00 45.19 158 MET A C 1
ATOM 1227 O O . MET A 1 158 ? -25.794 -4.066 38.809 1.00 45.19 158 MET A O 1
ATOM 1231 N N . GLY A 1 159 ? -24.030 -4.598 40.100 1.00 38.31 159 GLY A N 1
ATOM 1232 C CA . GLY A 1 159 ? -24.350 -3.700 41.201 1.00 38.31 159 GLY A CA 1
ATOM 1233 C C . GLY A 1 159 ? -24.230 -2.242 40.760 1.00 38.31 159 GLY A C 1
ATOM 1234 O O . GLY A 1 159 ? -23.152 -1.764 40.416 1.00 38.31 159 GLY A O 1
ATOM 1235 N N . PHE A 1 160 ? -25.360 -1.540 40.783 1.00 41.50 160 PHE A N 1
ATOM 1236 C CA . PHE A 1 160 ? -25.461 -0.096 40.617 1.00 41.50 160 PHE A CA 1
ATOM 1237 C C . PHE A 1 160 ? -24.706 0.626 41.741 1.00 41.50 160 PHE A C 1
ATOM 1239 O O . PHE A 1 160 ? -25.145 0.618 42.893 1.00 41.50 160 PHE A O 1
ATOM 1246 N N . LEU A 1 161 ? -23.622 1.331 41.414 1.00 49.47 161 LEU A N 1
ATOM 1247 C CA . LEU A 1 161 ? -23.103 2.376 42.294 1.00 49.47 161 LEU A CA 1
ATOM 1248 C C . LEU A 1 161 ? -23.937 3.649 42.104 1.00 49.47 161 LEU A C 1
ATOM 1250 O O . LEU A 1 161 ? -23.889 4.330 41.080 1.00 49.47 161 LEU A O 1
ATOM 1254 N N . ARG A 1 162 ? -24.746 3.914 43.133 1.00 42.12 162 ARG A N 1
ATOM 1255 C CA . ARG A 1 162 ? -25.510 5.139 43.385 1.00 42.12 162 ARG A CA 1
ATOM 1256 C C . ARG A 1 162 ? -24.671 6.402 43.147 1.00 42.12 162 ARG A C 1
ATOM 1258 O O . ARG A 1 162 ? -23.593 6.559 43.713 1.00 42.12 162 ARG A O 1
ATOM 1265 N N . ARG A 1 163 ? -25.256 7.358 42.419 1.00 45.94 163 ARG A N 1
ATOM 1266 C CA . ARG A 1 163 ? -24.892 8.784 42.465 1.00 45.94 163 ARG A CA 1
ATOM 1267 C C . ARG A 1 163 ? -25.169 9.356 43.865 1.00 45.94 163 ARG A C 1
ATOM 1269 O O . ARG A 1 163 ? -26.236 9.061 44.406 1.00 45.94 163 ARG A O 1
ATOM 1276 N N . PRO A 1 164 ? -24.327 10.245 44.414 1.00 46.53 164 PRO A N 1
ATOM 1277 C CA . PRO A 1 164 ? -24.744 11.117 45.498 1.00 46.53 164 PRO A CA 1
ATOM 1278 C C . PRO A 1 164 ? -25.349 12.419 44.955 1.00 46.53 164 PRO A C 1
ATOM 1280 O O . PRO A 1 164 ? -24.737 13.146 44.172 1.00 46.53 164 PRO A O 1
ATOM 1283 N N . SER A 1 165 ? -26.568 12.701 45.416 1.00 43.41 165 SER A N 1
ATOM 1284 C CA . SER A 1 165 ? -27.247 13.994 45.343 1.00 43.41 165 SER A CA 1
ATOM 1285 C C . SER A 1 165 ? -26.479 15.064 46.121 1.00 43.41 165 SER A C 1
ATOM 1287 O O . SER A 1 165 ? -26.120 14.854 47.278 1.00 43.41 165 SER A O 1
ATOM 1289 N N . ARG A 1 166 ? -26.319 16.254 45.537 1.00 50.47 166 ARG A N 1
ATOM 1290 C CA . ARG A 1 166 ? -26.053 17.494 46.278 1.00 50.47 166 ARG A CA 1
ATOM 1291 C C . ARG A 1 166 ? -27.249 18.425 46.087 1.00 50.47 166 ARG A C 1
ATOM 1293 O O . ARG A 1 166 ? -27.368 19.079 45.058 1.00 50.47 166 ARG A O 1
ATOM 1300 N N . GLN A 1 167 ? -28.135 18.452 47.082 1.00 49.69 167 GLN A N 1
ATOM 1301 C CA . GLN A 1 167 ? -29.119 19.519 47.274 1.00 49.69 167 GLN A CA 1
ATOM 1302 C C . GLN A 1 167 ? -28.447 20.626 48.105 1.00 49.69 167 GLN A C 1
ATOM 1304 O O . GLN A 1 167 ? -27.764 20.330 49.084 1.00 49.69 167 GLN A O 1
ATOM 1309 N N . GLY A 1 168 ? -28.588 21.879 47.666 1.00 46.94 168 GLY A N 1
ATOM 1310 C CA . GLY A 1 168 ? -27.846 23.034 48.178 1.00 46.94 168 GLY A CA 1
ATOM 1311 C C . GLY A 1 168 ? -28.321 23.634 49.505 1.00 46.94 168 GLY A C 1
ATOM 1312 O O . GLY A 1 168 ? -29.236 23.137 50.158 1.00 46.94 168 GLY A O 1
ATOM 1313 N N . ARG A 1 169 ? -27.707 24.768 49.867 1.00 53.28 169 ARG A N 1
ATOM 1314 C CA . ARG A 1 169 ? -28.210 25.687 50.894 1.00 53.28 169 ARG A CA 1
ATOM 1315 C C . ARG A 1 169 ? -27.834 27.132 50.551 1.00 53.28 169 ARG A C 1
ATOM 1317 O O . ARG A 1 169 ? -26.665 27.421 50.317 1.00 53.28 169 ARG A O 1
ATOM 1324 N N . ARG A 1 170 ? -28.853 27.998 50.514 1.00 51.66 170 ARG A N 1
ATOM 1325 C CA . ARG A 1 170 ? -28.752 29.457 50.674 1.00 51.66 170 ARG A CA 1
ATOM 1326 C C . ARG A 1 170 ? -28.342 29.773 52.115 1.00 51.66 170 ARG A C 1
ATOM 1328 O O . ARG A 1 170 ? -28.848 29.097 53.009 1.00 51.66 170 ARG A O 1
ATOM 1335 N N . THR A 1 171 ? -27.532 30.808 52.298 1.00 56.44 171 THR A N 1
ATOM 1336 C CA . THR A 1 171 ? -27.856 32.100 52.946 1.00 56.44 171 THR A CA 1
ATOM 1337 C C . THR A 1 171 ? -26.720 33.054 52.639 1.00 56.44 171 THR A C 1
ATOM 1339 O O . THR A 1 171 ? -25.565 32.598 52.794 1.00 56.44 171 THR A O 1
#

Sequence (171 aa):
MVRRIQKGRYHIPNHAPPQAQRLICNMLTMDPMQCPTVEQILQHPWVMQGEETSPHQDSEPLPKRPDPTITAALLDMGHDPYETWASLTSGRFDDAAATYLILQHQLSQVARCVFKGRPFPPGIEPHPTPQTLLMAPSSQGEAPASLPFTPSPCPVNMGFLRRPSRQGRRT

Nearest PDB structures (foldseek):
  5twy-assembly2_B  TM=7.153E-01  e=2.215E-03  Homo sapiens
  5yks-assembly1_A  TM=4.335E-01  e=2.090E-03  Homo sapiens
  8bik-assembly1_A  TM=3.730E-01  e=5.201E-04  Homo sapiens
  6b1u-assembly1_A  TM=3.821E-01  e=3.324E-03  Homo sapiens
  7myj-assembly2_C  TM=3.588E-01  e=7.928E-03  Homo sapiens